Protein AF-A0A940Q0A2-F1 (afdb_monomer_lite)

Structure (mmCIF, N/CA/C/O backbone):
data_AF-A0A940Q0A2-F1
#
_entry.id   AF-A0A940Q0A2-F1
#
loop_
_atom_site.group_PDB
_atom_site.id
_atom_site.type_symbol
_atom_site.label_atom_id
_atom_site.label_alt_id
_atom_site.label_comp_id
_atom_site.label_asym_id
_atom_site.label_entity_id
_atom_site.label_seq_id
_atom_site.pdbx_PDB_ins_code
_atom_site.Cartn_x
_atom_site.Cartn_y
_atom_site.Cartn_z
_atom_site.occupancy
_atom_site.B_iso_or_equiv
_atom_site.auth_seq_id
_atom_site.auth_comp_id
_atom_site.auth_asym_id
_atom_site.auth_atom_id
_atom_site.pdbx_PDB_model_num
ATOM 1 N N . MET A 1 1 ? 26.499 -4.015 3.127 1.00 55.09 1 MET A N 1
ATOM 2 C CA . MET A 1 1 ? 26.437 -2.959 2.099 1.00 55.09 1 MET A CA 1
ATOM 3 C C . MET A 1 1 ? 27.693 -3.001 1.252 1.00 55.09 1 MET A C 1
ATOM 5 O O . MET A 1 1 ? 28.781 -2.801 1.783 1.00 55.09 1 MET A O 1
ATOM 9 N N . ARG A 1 2 ? 27.554 -3.305 -0.041 1.00 58.06 2 ARG A N 1
ATOM 10 C CA . ARG A 1 2 ? 28.599 -3.030 -1.033 1.00 58.06 2 ARG A CA 1
ATOM 11 C C . ARG A 1 2 ? 28.307 -1.624 -1.550 1.00 58.06 2 ARG A C 1
ATOM 13 O O . ARG A 1 2 ? 27.343 -1.470 -2.278 1.00 58.06 2 ARG A O 1
ATOM 20 N N . GLN A 1 3 ? 29.058 -0.622 -1.096 1.00 59.34 3 GLN A N 1
ATOM 21 C CA . GLN A 1 3 ? 28.877 0.754 -1.570 1.00 59.34 3 GLN A CA 1
ATOM 22 C C . GLN A 1 3 ? 29.116 0.811 -3.077 1.00 59.34 3 GLN A C 1
ATOM 24 O O . GLN A 1 3 ? 30.189 0.429 -3.551 1.00 59.34 3 GLN A O 1
ATOM 29 N N . THR A 1 4 ? 28.124 1.293 -3.808 1.00 64.25 4 THR A N 1
ATOM 30 C CA . THR A 1 4 ? 28.253 1.675 -5.208 1.00 64.25 4 THR A CA 1
ATOM 31 C C . THR A 1 4 ? 28.187 3.201 -5.315 1.00 64.25 4 THR A C 1
ATOM 33 O O . THR A 1 4 ? 27.895 3.900 -4.349 1.00 64.25 4 THR A O 1
ATOM 36 N N . ASN A 1 5 ? 28.462 3.764 -6.495 1.00 69.19 5 ASN A N 1
ATOM 37 C CA . ASN A 1 5 ? 28.213 5.194 -6.735 1.00 69.19 5 ASN A CA 1
ATOM 38 C C . ASN A 1 5 ? 26.717 5.492 -6.990 1.00 69.19 5 ASN A C 1
ATOM 40 O O . ASN A 1 5 ? 26.370 6.615 -7.343 1.00 69.19 5 ASN A O 1
ATOM 44 N N . TYR A 1 6 ? 25.834 4.504 -6.803 1.00 70.81 6 TYR A N 1
ATOM 45 C CA . TYR A 1 6 ? 24.408 4.574 -7.094 1.00 70.81 6 TYR A CA 1
ATOM 46 C C . TYR A 1 6 ? 23.601 4.601 -5.789 1.00 70.81 6 TYR A C 1
ATOM 48 O O . TYR A 1 6 ? 23.177 3.569 -5.273 1.00 70.81 6 TYR A O 1
ATOM 56 N N . HIS A 1 7 ? 23.342 5.800 -5.257 1.00 74.75 7 HIS A N 1
ATOM 57 C CA . HIS A 1 7 ? 22.692 5.988 -3.949 1.00 74.75 7 HIS A CA 1
ATOM 58 C C . HIS A 1 7 ? 21.360 5.244 -3.778 1.00 74.75 7 HIS A C 1
ATOM 60 O O . HIS A 1 7 ? 21.088 4.710 -2.705 1.00 74.75 7 HIS A O 1
ATOM 66 N N . LEU A 1 8 ? 20.524 5.206 -4.820 1.00 73.19 8 LEU A N 1
ATOM 67 C CA . LEU A 1 8 ? 19.234 4.517 -4.763 1.00 73.19 8 LEU A CA 1
ATOM 68 C C . LEU A 1 8 ? 19.403 2.996 -4.677 1.00 73.19 8 LEU A C 1
ATOM 70 O O . LEU A 1 8 ? 18.670 2.340 -3.944 1.00 73.19 8 LEU A O 1
ATOM 74 N N . PHE A 1 9 ? 20.373 2.448 -5.409 1.00 71.75 9 PHE A N 1
ATOM 75 C CA . PHE A 1 9 ? 20.662 1.016 -5.402 1.00 71.75 9 PHE A CA 1
ATOM 76 C C . PHE A 1 9 ? 21.238 0.592 -4.058 1.00 71.75 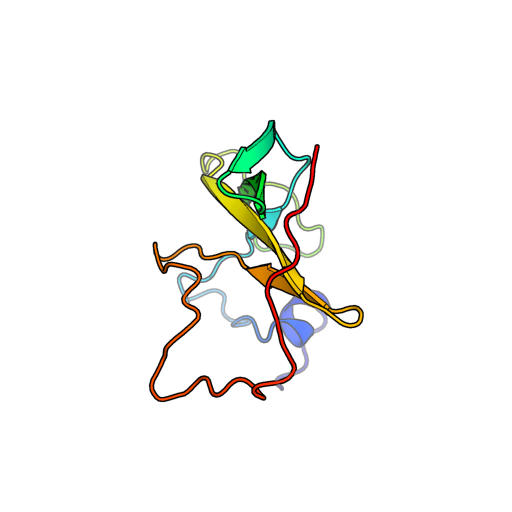9 PHE A C 1
ATOM 78 O O . PHE A 1 9 ? 20.803 -0.412 -3.505 1.00 71.75 9 PHE A O 1
ATOM 85 N N . ASP A 1 10 ? 22.121 1.412 -3.492 1.00 75.12 10 ASP A N 1
ATOM 86 C CA . ASP A 1 10 ? 22.669 1.191 -2.158 1.00 75.12 10 ASP A CA 1
ATOM 87 C C . ASP A 1 10 ? 21.591 1.267 -1.066 1.00 75.12 10 ASP A C 1
ATOM 89 O O . ASP A 1 10 ? 21.624 0.486 -0.117 1.00 75.12 10 ASP A O 1
ATOM 93 N N . PHE A 1 11 ? 20.626 2.189 -1.187 1.00 77.75 11 PHE A N 1
ATOM 94 C CA . PHE A 1 11 ? 19.543 2.337 -0.209 1.00 77.75 11 PHE A CA 1
ATOM 95 C C . PHE A 1 11 ? 18.532 1.187 -0.269 1.00 77.75 11 PHE A C 1
ATOM 97 O O . PHE A 1 11 ? 18.052 0.731 0.766 1.00 77.75 11 PHE A O 1
ATOM 104 N N . MET A 1 12 ? 18.213 0.725 -1.477 1.00 77.94 12 MET A N 1
ATOM 105 C CA . MET A 1 12 ? 17.253 -0.356 -1.715 1.00 77.94 12 MET A CA 1
ATOM 106 C C . MET A 1 12 ? 17.901 -1.753 -1.686 1.00 77.94 12 MET A C 1
ATOM 108 O O . MET A 1 12 ? 17.197 -2.736 -1.892 1.00 77.94 12 MET A O 1
ATOM 112 N N . ASP A 1 13 ? 19.216 -1.835 -1.441 1.00 76.62 13 ASP A N 1
ATOM 113 C CA . ASP A 1 13 ? 20.044 -3.055 -1.478 1.00 76.62 13 ASP A CA 1
ATOM 114 C C . ASP A 1 13 ? 19.876 -3.864 -2.781 1.00 76.62 13 ASP A C 1
ATOM 116 O O . ASP A 1 13 ? 19.846 -5.096 -2.777 1.00 76.62 13 ASP A O 1
ATOM 120 N N . PHE A 1 14 ? 19.744 -3.164 -3.915 1.00 75.69 14 PHE A N 1
ATOM 121 C CA . PHE A 1 14 ? 19.635 -3.809 -5.223 1.00 75.69 14 PHE A CA 1
ATOM 122 C C . PHE A 1 14 ? 20.934 -4.519 -5.599 1.00 75.69 14 PHE A C 1
ATOM 124 O O . PHE A 1 14 ? 22.030 -4.020 -5.333 1.00 75.69 14 PHE A O 1
ATOM 131 N N . ASP A 1 15 ? 20.815 -5.656 -6.290 1.00 72.62 15 ASP A N 1
ATOM 132 C CA . ASP A 1 15 ? 21.986 -6.376 -6.786 1.00 72.62 15 ASP A CA 1
ATOM 133 C C . ASP A 1 15 ? 22.757 -5.535 -7.823 1.00 72.62 15 ASP A C 1
ATOM 135 O O . ASP A 1 15 ? 22.237 -5.272 -8.917 1.00 72.62 15 ASP A O 1
ATOM 139 N N . PRO A 1 16 ? 24.009 -5.134 -7.532 1.00 65.88 16 PRO A N 1
ATOM 140 C CA . PRO A 1 16 ? 24.799 -4.327 -8.451 1.00 65.88 16 PRO A CA 1
ATOM 141 C C . PRO A 1 16 ? 25.203 -5.080 -9.722 1.00 65.88 16 PRO A C 1
ATOM 143 O O . PRO A 1 16 ? 25.591 -4.437 -10.694 1.00 65.88 16 PRO A O 1
ATOM 146 N N . THR A 1 17 ? 25.139 -6.419 -9.747 1.00 69.75 17 THR A N 1
ATOM 147 C CA . THR A 1 17 ? 25.442 -7.190 -10.964 1.00 69.75 17 THR A CA 1
ATOM 148 C C . THR A 1 17 ? 24.284 -7.192 -11.960 1.00 69.75 17 THR A C 1
ATOM 150 O O . THR A 1 17 ? 24.475 -7.610 -13.098 1.00 69.75 17 THR A O 1
ATOM 153 N N . LEU A 1 18 ? 23.099 -6.693 -11.567 1.00 62.19 18 LEU A N 1
ATOM 154 C CA . LEU A 1 18 ? 21.878 -6.646 -12.383 1.00 62.19 18 LEU A CA 1
ATOM 155 C C . LEU A 1 18 ? 21.385 -8.031 -12.863 1.00 62.19 18 LEU A C 1
ATOM 157 O O . LEU A 1 18 ? 20.505 -8.095 -13.723 1.00 62.19 18 LEU A O 1
ATOM 161 N N . GLU A 1 19 ? 21.906 -9.130 -12.305 1.00 63.88 19 GLU A N 1
ATOM 162 C CA . GLU A 1 19 ? 21.621 -10.506 -12.752 1.00 63.88 19 GLU A CA 1
ATOM 163 C C . GLU A 1 19 ? 20.307 -11.077 -12.197 1.00 63.88 19 GLU A C 1
ATOM 165 O O . GLU A 1 19 ? 19.762 -12.032 -12.751 1.00 63.88 19 GLU A O 1
ATOM 170 N N . LYS A 1 20 ? 19.763 -10.496 -11.124 1.00 65.94 20 LYS A N 1
ATOM 171 C CA . LYS A 1 20 ? 18.495 -10.938 -10.530 1.00 65.94 20 LYS A CA 1
ATOM 172 C C . LYS A 1 20 ? 17.287 -10.325 -11.230 1.00 65.94 20 LYS A C 1
ATOM 174 O O . LYS A 1 20 ? 17.340 -9.203 -11.739 1.00 65.94 20 LYS A O 1
ATOM 179 N N . ASP A 1 21 ? 16.161 -11.033 -11.208 1.00 71.81 21 ASP A N 1
ATOM 180 C CA . ASP A 1 21 ? 14.866 -10.537 -11.693 1.00 71.81 21 ASP A CA 1
ATOM 181 C C . ASP A 1 21 ? 14.179 -9.634 -10.649 1.00 71.81 21 ASP A C 1
ATOM 183 O O . ASP A 1 21 ? 13.113 -9.932 -10.122 1.00 71.81 21 ASP A O 1
ATOM 187 N N . GLU A 1 22 ? 14.839 -8.531 -10.289 1.00 78.88 22 GLU A N 1
ATOM 188 C CA . GLU A 1 22 ? 14.332 -7.528 -9.345 1.00 78.88 22 GLU A CA 1
ATOM 189 C C . GLU A 1 22 ? 14.047 -6.210 -10.078 1.00 78.88 22 GLU A C 1
ATOM 191 O O . GLU A 1 22 ? 14.806 -5.785 -10.952 1.00 78.88 22 GLU A O 1
ATOM 196 N N . ALA A 1 23 ? 12.944 -5.533 -9.771 1.00 85.38 23 ALA A N 1
ATOM 197 C CA . ALA A 1 23 ? 12.616 -4.267 -10.420 1.00 85.38 23 ALA A CA 1
ATOM 198 C C . ALA A 1 23 ? 11.948 -3.296 -9.456 1.00 85.38 23 ALA A C 1
ATOM 200 O O . ALA A 1 23 ? 11.128 -3.685 -8.626 1.00 85.38 23 ALA A O 1
ATOM 201 N N . LEU A 1 24 ? 12.260 -2.012 -9.621 1.00 88.44 24 LEU A N 1
ATOM 202 C CA . LEU A 1 24 ? 11.575 -0.946 -8.912 1.00 88.44 24 LEU A CA 1
ATOM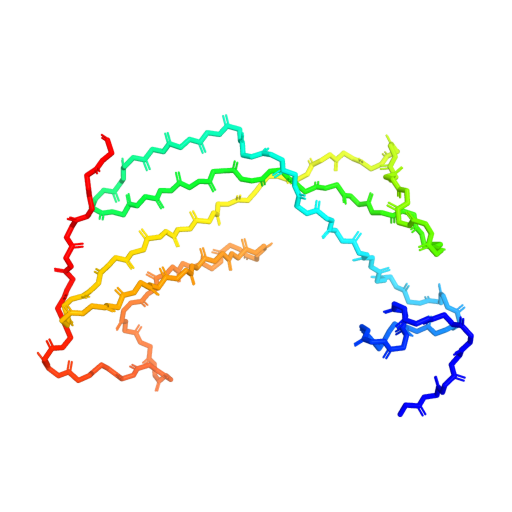 203 C C . LEU A 1 24 ? 10.243 -0.640 -9.601 1.00 88.44 24 LEU A C 1
ATOM 205 O O . LEU A 1 24 ? 10.201 -0.398 -10.807 1.00 88.44 24 LEU A O 1
ATOM 209 N N . TRP A 1 25 ? 9.168 -0.595 -8.821 1.00 92.38 25 TRP A N 1
ATOM 210 C CA . TRP A 1 25 ? 7.850 -0.157 -9.268 1.00 92.38 25 TRP A CA 1
ATOM 211 C C . TRP A 1 25 ? 7.473 1.117 -8.525 1.00 92.38 25 TRP A C 1
ATOM 213 O O . TRP A 1 25 ? 7.426 1.139 -7.297 1.00 92.38 25 TRP A O 1
ATOM 223 N N . LYS A 1 26 ? 7.226 2.197 -9.267 1.00 92.75 26 LYS A N 1
ATOM 224 C CA . LYS A 1 26 ? 6.897 3.501 -8.686 1.00 92.75 26 LYS A CA 1
ATOM 225 C C . LYS A 1 26 ? 5.392 3.722 -8.720 1.00 92.75 26 LYS A C 1
ATOM 227 O O . LYS A 1 26 ? 4.788 3.521 -9.770 1.00 92.75 26 LYS A O 1
ATOM 232 N N . ALA A 1 27 ? 4.820 4.163 -7.602 1.00 95.75 27 ALA A N 1
ATOM 233 C CA . ALA A 1 27 ? 3.426 4.589 -7.504 1.00 95.75 27 ALA A CA 1
ATOM 234 C C . ALA A 1 27 ? 3.188 5.913 -8.253 1.00 95.75 27 ALA A C 1
ATOM 236 O O . ALA A 1 27 ? 4.030 6.813 -8.224 1.00 95.75 27 ALA A O 1
ATOM 237 N N . TYR A 1 28 ? 2.031 6.038 -8.898 1.00 95.44 28 TYR A N 1
ATOM 238 C CA . TYR A 1 28 ? 1.580 7.234 -9.617 1.00 95.44 28 TYR A CA 1
ATOM 239 C C . TYR A 1 28 ? 0.273 7.770 -9.016 1.00 95.44 28 TYR A C 1
ATOM 241 O O . TYR A 1 28 ? -0.222 7.269 -8.007 1.00 95.44 28 TYR A O 1
ATOM 249 N N . THR A 1 29 ? -0.271 8.834 -9.613 1.00 96.81 29 THR A N 1
ATOM 250 C CA . THR A 1 29 ? -1.527 9.451 -9.177 1.00 96.81 29 THR A CA 1
ATOM 251 C C . THR A 1 29 ? -2.650 8.410 -9.087 1.00 96.81 29 THR A C 1
ATOM 253 O O . THR A 1 29 ? -2.841 7.659 -10.047 1.00 96.81 29 THR A O 1
ATOM 256 N N . PRO A 1 30 ? -3.409 8.373 -7.976 1.00 97.50 30 PRO A N 1
ATOM 257 C CA . PRO A 1 30 ? -4.556 7.487 -7.841 1.00 97.50 30 PRO A CA 1
ATOM 258 C C . PRO A 1 30 ? -5.558 7.634 -8.983 1.00 97.50 30 PRO A C 1
ATOM 260 O O . PRO A 1 30 ? -5.808 8.735 -9.470 1.00 97.50 30 PRO A O 1
ATOM 263 N N . THR A 1 31 ? -6.163 6.518 -9.376 1.00 97.81 31 THR A N 1
ATOM 264 C CA . THR A 1 31 ? -7.152 6.472 -10.469 1.00 97.81 31 THR A CA 1
ATOM 265 C C . THR A 1 31 ? -8.587 6.398 -9.967 1.00 97.81 31 THR A C 1
ATOM 267 O O . THR A 1 31 ? -9.511 6.772 -10.688 1.00 97.81 31 THR A O 1
ATOM 270 N N . ARG A 1 32 ? -8.783 5.941 -8.727 1.00 97.50 32 ARG A N 1
ATOM 271 C CA . ARG A 1 32 ? -10.089 5.802 -8.084 1.00 97.50 32 ARG A CA 1
ATOM 272 C C . ARG A 1 32 ? -9.950 5.951 -6.574 1.00 97.50 32 ARG A C 1
ATOM 274 O O . ARG A 1 32 ? -8.947 5.526 -6.005 1.00 97.50 32 ARG A O 1
ATOM 281 N N . ILE A 1 33 ? -10.967 6.542 -5.955 1.00 97.38 33 ILE A N 1
ATOM 282 C CA . ILE A 1 33 ? -11.143 6.620 -4.504 1.00 97.38 33 ILE A CA 1
ATOM 283 C C . ILE A 1 33 ? -12.592 6.241 -4.216 1.00 97.38 33 ILE A C 1
ATOM 285 O O . ILE A 1 33 ? -13.498 6.756 -4.873 1.00 97.38 33 ILE A O 1
ATOM 289 N N . GLU A 1 34 ? -12.809 5.339 -3.269 1.00 96.81 34 GLU A N 1
ATOM 290 C CA . GLU A 1 34 ? -14.144 4.948 -2.826 1.00 96.81 34 GLU A CA 1
ATOM 291 C C . GLU A 1 34 ? -14.177 4.595 -1.341 1.00 96.81 34 GLU A C 1
ATOM 293 O O . GLU A 1 34 ? -13.158 4.244 -0.748 1.00 96.81 34 GLU A O 1
ATOM 298 N N . GLU A 1 35 ? -15.363 4.679 -0.748 1.00 96.75 35 GLU A N 1
ATOM 299 C CA . GLU A 1 35 ? -15.630 4.152 0.586 1.00 96.75 35 GLU A CA 1
ATOM 300 C C . GLU A 1 35 ? -16.146 2.712 0.468 1.00 96.75 35 GLU A C 1
ATOM 302 O O . GLU A 1 35 ? -17.012 2.421 -0.362 1.00 96.75 35 GLU A O 1
ATOM 307 N N . ARG A 1 36 ? -15.588 1.804 1.274 1.00 94.62 36 ARG A N 1
ATOM 308 C CA . ARG A 1 36 ? -16.013 0.405 1.365 1.00 94.62 36 ARG A CA 1
ATOM 309 C C . ARG A 1 36 ? -16.035 -0.027 2.827 1.00 94.62 36 ARG A C 1
ATOM 311 O O . ARG A 1 36 ? -14.990 -0.139 3.466 1.00 94.62 36 ARG A O 1
ATOM 318 N N . ASP A 1 37 ? -17.231 -0.280 3.347 1.00 92.50 37 ASP A N 1
ATOM 319 C CA . ASP A 1 37 ? -17.476 -0.762 4.710 1.00 92.50 37 ASP A CA 1
ATOM 320 C C . ASP A 1 37 ? -16.851 0.113 5.813 1.00 92.50 37 ASP A C 1
ATOM 322 O O . ASP A 1 37 ? -16.478 -0.398 6.868 1.00 92.50 37 ASP A O 1
ATOM 326 N N . GLY A 1 38 ? -16.714 1.422 5.594 1.00 93.81 38 GLY A N 1
ATOM 327 C CA . GLY A 1 38 ? -16.066 2.372 6.503 1.00 93.81 38 GLY A CA 1
ATOM 328 C C . GLY A 1 38 ? -14.551 2.525 6.325 1.00 93.81 38 GLY A C 1
ATOM 329 O O . GLY A 1 38 ? -13.935 3.247 7.111 1.00 93.81 38 GLY A O 1
ATOM 330 N N . ASP A 1 39 ? -13.944 1.874 5.329 1.00 96.19 39 ASP A N 1
ATOM 331 C CA . ASP A 1 39 ? -12.573 2.150 4.883 1.00 96.19 39 ASP A CA 1
ATOM 332 C C . ASP A 1 39 ? -12.573 3.025 3.633 1.00 96.19 39 ASP A C 1
ATOM 334 O O . ASP A 1 39 ? -13.506 2.979 2.834 1.00 96.19 39 ASP A O 1
ATOM 338 N N . ILE A 1 40 ? -11.489 3.771 3.423 1.00 97.50 40 ILE A N 1
ATOM 339 C CA . ILE A 1 40 ? -11.236 4.431 2.141 1.00 97.50 40 ILE A CA 1
ATOM 340 C C . ILE A 1 40 ? -10.290 3.559 1.326 1.00 97.50 40 ILE A C 1
ATOM 342 O O . ILE A 1 40 ? -9.168 3.288 1.751 1.00 97.50 40 ILE A O 1
ATOM 346 N N . VAL A 1 41 ? -10.740 3.132 0.152 1.00 96.94 41 VAL A N 1
ATOM 347 C CA . VAL A 1 41 ? -9.966 2.331 -0.795 1.00 96.94 41 VAL A CA 1
ATOM 348 C C . VAL A 1 41 ? -9.519 3.231 -1.940 1.00 96.94 41 VAL A C 1
ATOM 350 O O . VAL A 1 41 ? -10.332 3.880 -2.601 1.00 96.94 41 VAL A O 1
ATOM 353 N N . ILE A 1 42 ? -8.210 3.289 -2.162 1.00 97.56 42 ILE A N 1
ATOM 354 C CA . ILE A 1 42 ? -7.575 4.110 -3.190 1.00 97.56 42 ILE A CA 1
ATOM 355 C C . ILE A 1 42 ? -6.868 3.187 -4.178 1.00 97.56 42 ILE A C 1
ATOM 357 O O . ILE A 1 42 ? -5.906 2.521 -3.811 1.00 97.56 42 ILE A O 1
ATOM 361 N N . THR A 1 43 ? -7.287 3.184 -5.441 1.00 97.69 43 THR A N 1
ATOM 362 C CA . THR A 1 43 ? -6.616 2.394 -6.482 1.00 97.69 43 THR A CA 1
ATOM 363 C C . THR A 1 43 ? -5.435 3.177 -7.053 1.00 97.69 43 THR A C 1
ATOM 365 O O . THR A 1 43 ? -5.607 4.226 -7.689 1.00 97.69 43 THR A O 1
ATOM 368 N N . ILE A 1 44 ? -4.227 2.655 -6.846 1.00 98.06 44 ILE A N 1
ATOM 369 C CA . ILE A 1 44 ? -2.957 3.285 -7.209 1.00 98.06 44 ILE A CA 1
ATOM 370 C C . ILE A 1 44 ? -2.312 2.518 -8.370 1.00 98.06 44 ILE A C 1
ATOM 372 O O . ILE A 1 44 ? -2.051 1.321 -8.237 1.00 98.06 44 ILE A O 1
ATOM 376 N N . PRO A 1 45 ? -2.020 3.181 -9.503 1.00 97.50 45 PRO A N 1
ATOM 377 C CA . PRO A 1 45 ? -1.234 2.589 -10.573 1.00 97.50 45 PRO A CA 1
ATOM 378 C C . PRO A 1 45 ? 0.263 2.636 -10.249 1.00 97.50 45 PRO A C 1
ATOM 380 O O . PRO A 1 45 ? 0.788 3.633 -9.745 1.00 97.50 45 PRO A O 1
ATOM 383 N N . TYR A 1 46 ? 0.963 1.571 -10.614 1.00 96.56 46 TYR A N 1
ATOM 384 C CA . TYR A 1 46 ? 2.401 1.408 -10.488 1.00 96.56 46 TYR A CA 1
ATOM 385 C C . TYR A 1 46 ? 3.013 1.160 -11.863 1.00 96.56 46 TYR A C 1
ATOM 387 O O . TYR A 1 46 ? 2.514 0.349 -12.645 1.00 96.56 46 TYR A O 1
ATOM 395 N N . GLN A 1 47 ? 4.121 1.841 -12.149 1.00 96.44 47 GLN A N 1
ATOM 396 C CA . GLN A 1 47 ? 4.896 1.652 -13.374 1.00 96.44 47 GLN A CA 1
ATOM 397 C C . GLN A 1 47 ? 6.256 1.060 -13.024 1.00 96.44 47 GLN A C 1
ATOM 399 O O . GLN A 1 47 ? 6.949 1.569 -12.135 1.00 96.44 47 GLN A O 1
ATOM 404 N N . LYS A 1 48 ? 6.672 0.028 -13.755 1.00 94.12 48 LYS A N 1
ATOM 405 C CA . LYS A 1 48 ? 8.038 -0.493 -13.675 1.00 94.12 48 LYS A CA 1
ATOM 406 C C . LYS A 1 48 ? 9.013 0.605 -14.085 1.00 94.12 48 LYS A C 1
ATOM 408 O O . LYS A 1 48 ? 8.737 1.347 -15.022 1.00 94.12 48 LYS A O 1
ATOM 413 N N . GLN A 1 49 ? 10.115 0.753 -13.370 1.00 91.56 49 GLN A N 1
ATOM 414 C CA . GLN A 1 49 ? 11.161 1.713 -13.712 1.00 91.56 49 GLN A CA 1
ATOM 415 C C . GLN A 1 49 ? 12.305 0.992 -14.432 1.00 91.56 49 GLN A C 1
ATOM 417 O O . GLN A 1 49 ? 12.601 -0.173 -14.146 1.00 91.56 49 GLN A O 1
ATOM 422 N N . LEU A 1 50 ? 12.955 1.692 -15.359 1.00 87.19 50 LEU A N 1
ATOM 423 C CA . LEU A 1 50 ? 14.217 1.253 -15.940 1.00 87.19 50 LEU A CA 1
ATOM 424 C C . LEU A 1 50 ? 15.280 1.193 -14.835 1.00 87.19 50 LEU A C 1
ATOM 426 O O . LEU A 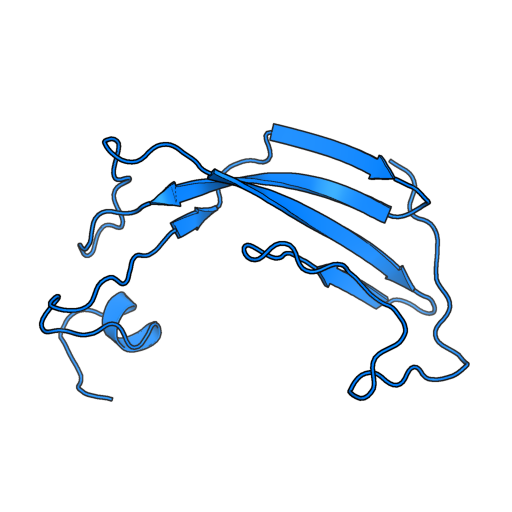1 50 ? 15.294 2.012 -13.915 1.00 87.19 50 LEU A O 1
ATOM 430 N N . ARG A 1 51 ? 16.180 0.210 -14.920 1.00 77.12 51 ARG A N 1
ATOM 431 C CA . ARG A 1 51 ? 17.268 0.017 -13.950 1.00 77.12 51 ARG A CA 1
ATOM 432 C C . ARG A 1 51 ? 18.397 1.023 -14.206 1.00 77.12 51 ARG A C 1
ATOM 434 O O . ARG A 1 51 ? 19.439 0.666 -14.744 1.00 77.12 51 ARG A O 1
ATOM 441 N N . GLN A 1 52 ? 18.158 2.284 -13.862 1.00 74.50 52 GLN A N 1
ATOM 442 C CA . GLN A 1 52 ? 19.084 3.404 -14.044 1.00 74.50 52 GLN A CA 1
ATOM 443 C C . GLN A 1 52 ? 18.856 4.487 -12.976 1.00 74.50 52 GLN A C 1
ATOM 445 O O . GLN A 1 52 ? 17.838 4.480 -12.284 1.00 74.50 52 GLN A O 1
ATOM 450 N N . GLU A 1 53 ? 19.809 5.410 -12.830 1.00 67.75 53 GLU A N 1
ATOM 451 C CA . GLU A 1 53 ? 19.802 6.449 -11.783 1.00 67.75 53 GLU A CA 1
ATOM 452 C C . GLU A 1 53 ? 18.575 7.359 -11.805 1.00 67.75 53 GLU A C 1
ATOM 454 O O . GLU A 1 53 ? 18.074 7.748 -10.752 1.00 67.75 53 GLU A O 1
ATOM 459 N N . ASP A 1 54 ? 18.096 7.708 -12.996 1.00 76.50 54 ASP A N 1
ATOM 460 C CA . ASP A 1 54 ? 17.045 8.711 -13.181 1.00 76.50 54 ASP A CA 1
ATOM 461 C C . ASP A 1 54 ? 15.625 8.181 -12.911 1.00 76.50 54 ASP A C 1
ATOM 463 O O . ASP A 1 54 ? 14.662 8.948 -12.981 1.00 76.50 54 ASP A O 1
ATOM 467 N N . MET A 1 55 ? 15.484 6.883 -12.598 1.00 80.50 55 MET A N 1
ATOM 468 C CA . MET A 1 55 ? 14.200 6.210 -12.390 1.00 80.50 55 MET A CA 1
ATOM 469 C C . MET A 1 55 ? 13.198 6.494 -13.522 1.00 80.50 55 MET A C 1
ATOM 471 O O . MET A 1 55 ? 12.022 6.767 -13.269 1.00 80.50 55 MET A O 1
ATOM 475 N N . ALA A 1 56 ? 13.643 6.486 -14.779 1.00 90.25 56 ALA A N 1
ATOM 476 C CA . ALA A 1 56 ? 12.723 6.647 -15.897 1.00 90.25 56 ALA A CA 1
ATOM 477 C C . ALA A 1 56 ? 11.702 5.488 -15.950 1.00 90.25 56 ALA A C 1
ATOM 479 O O . ALA A 1 56 ? 12.034 4.345 -15.619 1.00 90.25 56 ALA A O 1
ATOM 480 N N . PRO A 1 57 ? 10.456 5.744 -16.383 1.00 93.19 57 PRO A N 1
ATOM 481 C CA . PRO A 1 57 ? 9.458 4.693 -16.535 1.00 93.19 57 PRO A CA 1
ATOM 482 C C . PRO A 1 57 ? 9.833 3.734 -17.672 1.00 93.19 57 PRO A C 1
ATOM 484 O O . PRO A 1 57 ? 10.139 4.158 -18.785 1.00 93.19 57 PRO A O 1
ATOM 487 N N . ASP A 1 58 ? 9.736 2.434 -17.411 1.00 94.38 58 ASP A N 1
ATOM 488 C CA . ASP A 1 58 ? 9.793 1.395 -18.436 1.00 94.38 58 ASP A CA 1
ATOM 489 C C . ASP A 1 58 ? 8.433 1.312 -19.136 1.00 94.38 58 ASP A C 1
ATOM 491 O O . ASP A 1 58 ? 7.508 0.683 -18.630 1.00 94.38 58 ASP A O 1
ATOM 495 N N . THR A 1 59 ? 8.297 1.955 -20.295 1.00 93.94 59 THR A N 1
ATOM 496 C CA . THR A 1 59 ? 7.039 1.992 -21.060 1.00 93.94 59 THR A CA 1
ATOM 497 C C . THR A 1 59 ? 6.729 0.696 -21.811 1.00 93.94 59 THR A C 1
ATOM 499 O O . THR A 1 59 ? 5.662 0.586 -22.414 1.00 93.94 59 THR A O 1
ATOM 502 N N . THR A 1 60 ? 7.633 -0.289 -21.784 1.00 95.62 60 THR A N 1
ATOM 503 C CA . THR A 1 60 ? 7.392 -1.609 -22.384 1.00 95.62 60 THR A CA 1
ATOM 504 C C . THR A 1 60 ? 6.609 -2.527 -21.448 1.00 95.62 60 THR A C 1
ATOM 506 O O . THR A 1 60 ? 5.873 -3.400 -21.910 1.00 95.62 60 THR A O 1
ATOM 509 N N . ALA A 1 61 ? 6.721 -2.306 -20.136 1.00 94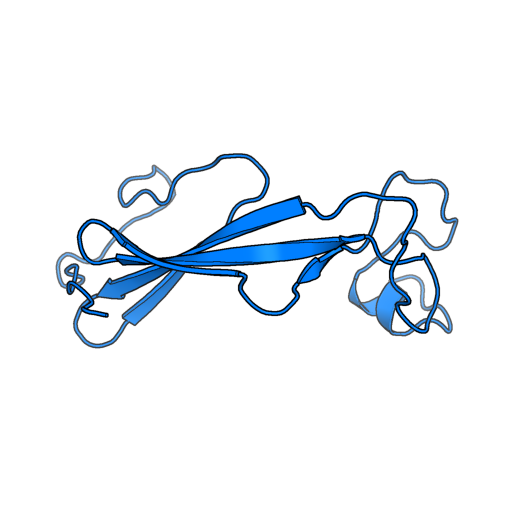.31 61 ALA A N 1
ATOM 510 C CA . ALA A 1 61 ? 5.946 -3.012 -19.130 1.00 94.31 61 ALA A CA 1
ATOM 511 C C . ALA A 1 61 ? 4.602 -2.299 -18.885 1.00 94.31 61 ALA A C 1
ATOM 513 O O . ALA A 1 61 ? 4.589 -1.087 -18.646 1.00 94.31 61 ALA A O 1
ATOM 514 N N . PRO A 1 62 ? 3.463 -3.019 -18.900 1.00 96.25 62 PRO A N 1
ATOM 515 C CA . PRO A 1 62 ? 2.175 -2.417 -18.584 1.00 96.25 62 PRO A CA 1
ATOM 516 C C . PRO A 1 62 ? 2.128 -1.961 -17.121 1.00 96.25 62 PRO A C 1
ATOM 518 O O . PRO A 1 62 ? 2.750 -2.569 -16.244 1.00 96.25 62 PRO A O 1
ATOM 521 N N . GLN A 1 63 ? 1.349 -0.911 -16.856 1.00 96.12 63 GLN A N 1
ATOM 522 C CA . GLN A 1 63 ? 1.046 -0.509 -15.486 1.00 96.12 63 GLN A CA 1
ATOM 523 C C . GLN A 1 63 ? 0.276 -1.605 -14.753 1.00 96.12 63 GLN A C 1
ATOM 525 O O . GLN A 1 63 ? -0.547 -2.312 -15.336 1.00 96.12 63 GLN A O 1
ATOM 530 N N . GLN A 1 64 ? 0.525 -1.698 -13.453 1.00 96.12 64 GLN A N 1
ATOM 531 C CA . GLN A 1 64 ? -0.191 -2.583 -12.545 1.00 96.12 64 GLN A CA 1
ATOM 532 C C . GLN A 1 64 ? -0.895 -1.737 -11.492 1.00 96.12 64 GLN A C 1
ATOM 534 O O . GLN A 1 64 ? -0.285 -0.829 -10.936 1.00 96.12 64 GLN A O 1
ATOM 539 N N . SER A 1 65 ? -2.167 -2.012 -11.227 1.00 96.88 65 SER A N 1
ATOM 540 C CA . SER A 1 65 ? -2.950 -1.258 -10.248 1.00 96.88 65 SER A CA 1
ATOM 541 C C . SER A 1 65 ? -3.199 -2.096 -9.008 1.00 96.88 65 SER A C 1
ATOM 543 O O . SER A 1 65 ? -3.606 -3.250 -9.122 1.00 96.88 65 SER A O 1
ATOM 545 N N . TYR A 1 66 ? -2.999 -1.484 -7.846 1.00 96.94 66 TYR A N 1
ATOM 546 C CA . TYR A 1 66 ? -3.216 -2.109 -6.548 1.00 96.94 66 TYR A CA 1
ATOM 547 C C . TYR A 1 66 ? -3.956 -1.155 -5.620 1.00 96.94 66 TYR A C 1
ATOM 549 O O . TYR A 1 66 ? -3.866 0.068 -5.761 1.00 96.94 66 TYR A O 1
ATOM 557 N N . ASP A 1 67 ? -4.683 -1.720 -4.665 1.00 96.69 67 ASP A N 1
ATOM 558 C CA . ASP A 1 67 ? -5.454 -0.939 -3.711 1.00 96.69 67 ASP A CA 1
ATOM 559 C C . ASP A 1 67 ? -4.603 -0.572 -2.486 1.00 96.69 67 ASP A C 1
ATOM 561 O O . ASP A 1 67 ? -3.858 -1.382 -1.924 1.00 96.69 67 ASP A O 1
ATOM 565 N N . LEU A 1 68 ? -4.735 0.682 -2.065 1.00 97.12 68 LEU A N 1
ATOM 566 C CA . LEU A 1 68 ? -4.330 1.191 -0.765 1.00 97.12 68 LEU A CA 1
ATOM 567 C C . LEU A 1 68 ? -5.591 1.378 0.078 1.00 97.12 68 LEU A C 1
ATOM 569 O O . LEU A 1 68 ? -6.429 2.228 -0.217 1.00 97.12 68 LEU A O 1
ATOM 573 N N . ILE A 1 69 ? -5.703 0.592 1.138 1.00 97.00 69 ILE A N 1
ATOM 574 C CA . ILE A 1 69 ? -6.790 0.645 2.107 1.00 97.00 69 ILE A CA 1
ATOM 575 C C . ILE A 1 69 ? -6.364 1.542 3.267 1.00 97.00 69 ILE A C 1
ATOM 577 O O . ILE A 1 69 ? -5.306 1.351 3.872 1.00 97.00 69 ILE A O 1
ATOM 581 N N . ILE A 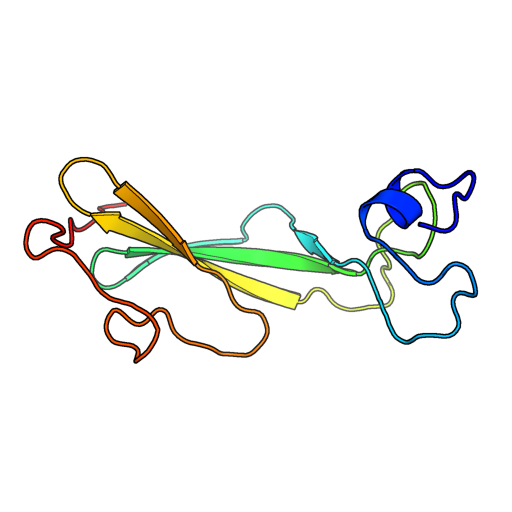1 70 ? -7.208 2.516 3.586 1.00 97.06 70 ILE A N 1
ATOM 582 C CA . ILE A 1 70 ? -7.067 3.413 4.727 1.00 97.06 70 ILE A CA 1
ATOM 583 C C . ILE A 1 70 ? -8.188 3.093 5.711 1.00 97.06 70 ILE A C 1
ATOM 585 O O . ILE A 1 70 ? -9.365 3.283 5.404 1.00 97.06 70 ILE A O 1
ATOM 589 N N . ARG A 1 71 ? -7.814 2.649 6.913 1.00 96.06 71 ARG A N 1
ATOM 590 C CA . ARG A 1 71 ? -8.744 2.384 8.018 1.00 96.06 71 ARG A CA 1
ATOM 591 C C . ARG A 1 71 ? -8.393 3.242 9.219 1.00 96.06 71 ARG A C 1
ATOM 593 O O . ARG A 1 71 ? -7.220 3.338 9.585 1.00 96.06 71 ARG A O 1
ATOM 600 N N . ALA A 1 72 ? -9.403 3.818 9.860 1.00 96.12 72 ALA A N 1
ATOM 601 C CA . ALA A 1 72 ? -9.228 4.542 11.109 1.00 96.12 72 ALA A CA 1
ATOM 602 C C . ALA A 1 72 ? -9.638 3.699 12.321 1.00 96.12 72 ALA A C 1
ATOM 604 O O . ALA A 1 72 ? -10.547 2.868 12.257 1.00 96.12 72 ALA A O 1
ATOM 605 N N . TYR A 1 73 ? -8.964 3.947 13.438 1.00 95.00 73 TYR A N 1
ATOM 606 C CA . TYR A 1 73 ? -9.304 3.427 14.752 1.00 95.00 73 TYR A CA 1
ATOM 607 C C . TYR A 1 73 ? -9.224 4.544 15.800 1.00 95.00 73 TYR A C 1
ATOM 609 O O . TYR A 1 73 ? -8.406 5.462 15.696 1.00 95.00 73 TYR A O 1
ATOM 617 N N . GLU A 1 74 ? -10.041 4.444 16.842 1.00 93.25 74 GLU A N 1
ATOM 618 C CA . GLU A 1 74 ? -9.910 5.261 18.046 1.00 93.25 74 GLU A CA 1
ATOM 619 C C . GLU A 1 74 ? -8.689 4.818 18.889 1.00 93.25 74 GLU A C 1
ATOM 621 O O . GLU A 1 74 ? -8.323 3.639 18.869 1.00 93.25 74 GLU A O 1
ATOM 626 N N . PRO A 1 75 ? -8.040 5.737 19.636 1.00 88.25 75 PRO A N 1
ATOM 627 C CA . PRO A 1 75 ? -8.417 7.141 19.765 1.00 88.25 75 PRO A CA 1
ATOM 628 C C . PRO A 1 75 ? -7.956 8.044 18.616 1.00 88.25 75 PRO A C 1
ATOM 630 O O . PRO A 1 75 ? -8.571 9.085 18.480 1.00 88.25 75 PRO A O 1
ATOM 633 N N . ASN A 1 76 ? -6.935 7.702 17.815 1.00 93.25 76 ASN A N 1
ATOM 634 C CA . ASN A 1 76 ? -6.441 8.517 16.681 1.00 93.25 76 ASN A CA 1
ATOM 635 C C . ASN A 1 76 ? -5.420 7.734 15.821 1.00 93.25 76 ASN A C 1
ATOM 637 O O . ASN A 1 76 ? -4.281 8.164 15.636 1.00 93.25 76 ASN A O 1
ATOM 641 N N . ILE A 1 77 ? -5.775 6.541 15.347 1.00 95.25 77 ILE A N 1
ATOM 642 C CA . ILE A 1 77 ? -4.863 5.673 14.586 1.00 95.25 77 ILE A CA 1
ATOM 643 C C . ILE A 1 77 ? -5.367 5.558 13.150 1.00 95.25 77 ILE A C 1
ATOM 645 O O . ILE A 1 77 ? -6.512 5.180 12.928 1.00 95.25 77 ILE A O 1
ATOM 649 N N . ILE A 1 78 ? -4.499 5.821 12.172 1.00 95.94 78 ILE A N 1
ATOM 650 C CA . ILE A 1 78 ? -4.747 5.500 10.762 1.00 95.94 78 ILE A CA 1
ATOM 651 C C . ILE A 1 78 ? -3.835 4.340 10.377 1.00 95.94 78 ILE A C 1
ATOM 653 O O . ILE A 1 78 ? -2.613 4.445 10.471 1.00 95.94 78 ILE A O 1
ATOM 657 N N . ARG A 1 79 ? -4.427 3.231 9.936 1.00 94.69 79 ARG A N 1
ATOM 658 C CA . ARG A 1 79 ? -3.708 2.089 9.374 1.00 94.69 79 ARG A CA 1
ATOM 659 C C . ARG A 1 79 ? -3.808 2.157 7.857 1.00 94.69 79 ARG A C 1
ATOM 661 O O . ARG A 1 79 ? -4.905 2.162 7.305 1.00 94.69 79 ARG A O 1
ATOM 668 N N . LEU A 1 80 ? -2.647 2.199 7.216 1.00 96.50 80 LEU A N 1
ATOM 669 C CA . LEU A 1 80 ? -2.499 2.072 5.773 1.00 96.50 80 LEU A CA 1
ATOM 670 C C . LEU A 1 80 ? -2.141 0.623 5.454 1.00 96.50 80 LEU A C 1
ATOM 672 O O . LEU A 1 80 ? -1.255 0.053 6.092 1.00 96.50 80 LEU A O 1
ATOM 676 N N . PHE A 1 81 ? -2.826 0.031 4.487 1.00 95.69 81 PHE A N 1
ATOM 677 C CA . PHE A 1 81 ? -2.565 -1.328 4.040 1.00 95.69 81 PHE A CA 1
ATOM 678 C C . PHE A 1 81 ? -2.581 -1.392 2.519 1.00 95.69 81 PHE A C 1
ATOM 680 O O . PHE A 1 81 ? -3.499 -0.896 1.879 1.00 95.69 81 PHE A O 1
ATOM 687 N N . THR A 1 82 ? -1.571 -2.022 1.940 1.00 95.06 82 THR A N 1
ATOM 688 C CA . THR A 1 82 ? -1.528 -2.343 0.517 1.00 95.06 82 THR A CA 1
ATOM 689 C C . THR A 1 82 ? -0.784 -3.658 0.352 1.00 95.06 82 THR A C 1
ATOM 691 O O . THR A 1 82 ? 0.100 -3.979 1.149 1.00 95.06 82 THR A O 1
ATOM 694 N N . THR A 1 83 ? -1.151 -4.429 -0.660 1.00 93.25 83 THR A N 1
ATOM 695 C CA . THR A 1 83 ? -0.511 -5.701 -0.989 1.00 93.25 83 THR A CA 1
ATOM 696 C C . THR A 1 83 ? -0.477 -5.861 -2.497 1.00 93.25 83 THR A C 1
ATOM 698 O O . THR A 1 83 ? -1.415 -5.485 -3.202 1.00 93.25 83 THR A O 1
ATOM 701 N N . MET A 1 84 ? 0.615 -6.445 -2.977 1.00 90.44 84 MET A N 1
ATOM 702 C CA . MET A 1 84 ? 0.784 -6.793 -4.388 1.00 90.44 84 MET A CA 1
ATOM 703 C C . MET A 1 84 ? 0.684 -8.312 -4.595 1.00 90.44 84 MET A C 1
ATOM 705 O O . MET A 1 84 ? 0.902 -8.808 -5.696 1.00 90.44 84 MET A O 1
ATOM 709 N N . SER A 1 85 ? 0.345 -9.041 -3.525 1.00 89.25 85 SER A N 1
ATOM 710 C CA . SER A 1 85 ? 0.314 -10.506 -3.451 1.00 89.25 85 SER A CA 1
ATOM 711 C C . SER A 1 85 ? -1.099 -11.062 -3.236 1.00 89.25 85 SER A C 1
ATOM 713 O O . SER A 1 85 ? -1.272 -12.275 -3.172 1.00 89.25 85 SER A O 1
ATOM 715 N N . GLY A 1 86 ? -2.109 -10.188 -3.140 1.00 84.75 86 GLY A N 1
ATOM 716 C CA . GLY A 1 86 ? -3.509 -10.574 -2.929 1.00 84.75 86 GLY A CA 1
ATOM 717 C C . GLY A 1 86 ? -3.891 -10.840 -1.471 1.00 84.75 86 GLY A C 1
ATOM 718 O O . GLY A 1 86 ? -4.956 -11.396 -1.225 1.00 84.75 86 GLY A O 1
ATOM 719 N N . ASP A 1 87 ? -3.045 -10.454 -0.513 1.00 89.00 87 ASP A N 1
ATOM 720 C CA . ASP A 1 87 ? -3.378 -10.526 0.910 1.00 89.00 87 ASP A CA 1
ATOM 721 C C . ASP A 1 87 ? -4.538 -9.591 1.275 1.00 89.00 87 ASP A C 1
ATOM 723 O O . ASP A 1 87 ? -4.775 -8.561 0.644 1.00 89.00 87 ASP A O 1
ATOM 727 N N . GLU A 1 88 ? -5.229 -9.903 2.364 1.00 88.50 88 GLU A N 1
ATOM 728 C CA . GLU A 1 88 ? -6.314 -9.069 2.866 1.00 88.50 88 GLU A CA 1
ATOM 729 C C . GLU A 1 88 ? -5.938 -8.382 4.176 1.00 88.50 88 GLU A C 1
ATOM 731 O O . GLU A 1 88 ? -5.164 -8.883 4.998 1.00 88.50 88 GLU A O 1
ATOM 736 N N . MET A 1 89 ? -6.523 -7.206 4.394 1.00 89.69 89 MET A N 1
ATOM 737 C CA . MET A 1 89 ? -6.357 -6.467 5.636 1.00 89.69 89 MET A CA 1
ATOM 738 C C . MET A 1 89 ? -7.166 -7.128 6.757 1.00 89.69 89 MET A C 1
ATOM 740 O O . MET A 1 89 ? -8.325 -6.786 6.994 1.00 89.69 89 MET A O 1
ATOM 744 N N . VAL A 1 90 ? -6.535 -8.048 7.481 1.00 88.38 90 VAL A N 1
ATOM 745 C CA . VAL A 1 90 ? -7.163 -8.743 8.611 1.00 88.38 90 VAL A CA 1
ATOM 746 C C . VAL A 1 90 ? -6.966 -8.009 9.943 1.00 88.38 90 VAL A C 1
ATOM 748 O O . VAL A 1 90 ? -5.991 -7.273 10.160 1.00 88.38 90 VAL A O 1
ATOM 751 N N . GLU A 1 91 ? -7.928 -8.212 10.846 1.00 84.75 91 GLU A N 1
ATOM 752 C CA . GLU A 1 91 ? -7.886 -7.754 12.245 1.00 84.75 91 GLU A CA 1
ATOM 753 C C . GLU A 1 91 ? -7.537 -8.885 13.227 1.00 84.75 91 GLU A C 1
ATOM 755 O O . GLU A 1 91 ? -7.292 -8.630 14.402 1.00 84.75 91 GLU A O 1
ATOM 760 N N . VAL A 1 92 ? -7.480 -10.130 12.749 1.00 83.81 92 VAL A N 1
ATOM 761 C CA . VAL A 1 92 ? -7.135 -11.303 13.555 1.00 83.81 92 VAL A CA 1
ATOM 762 C C . VAL A 1 92 ? -6.078 -12.105 12.810 1.00 83.81 92 VAL A C 1
ATOM 764 O O . VAL A 1 92 ? -6.339 -12.627 11.731 1.00 83.81 92 VAL A O 1
ATOM 767 N N . ASP A 1 93 ? -4.889 -12.192 13.396 1.00 85.88 93 ASP A N 1
ATOM 768 C CA . ASP A 1 93 ? -3.772 -13.017 12.936 1.00 85.88 93 ASP A CA 1
ATOM 769 C C . ASP A 1 93 ? -3.022 -13.520 14.181 1.00 85.88 93 ASP A C 1
ATOM 771 O O . ASP A 1 93 ? -3.007 -12.850 15.214 1.00 85.88 93 ASP A O 1
ATOM 775 N N . ASN A 1 94 ? -2.366 -14.675 14.096 1.00 85.81 94 ASN A N 1
ATOM 776 C CA . ASN A 1 94 ? -1.476 -15.174 15.145 1.00 85.81 94 ASN A CA 1
ATOM 777 C C . ASN A 1 94 ? -0.373 -14.167 15.517 1.00 85.81 94 ASN A C 1
ATOM 779 O O . ASN A 1 94 ? 0.105 -14.173 16.652 1.00 85.81 94 ASN A O 1
ATOM 783 N N . MET A 1 95 ? 0.030 -13.308 14.577 1.00 87.12 95 MET A N 1
ATOM 784 C CA . MET A 1 95 ? 1.048 -12.273 14.781 1.00 87.12 95 MET A CA 1
ATOM 785 C C . MET A 1 95 ? 0.475 -10.871 15.044 1.00 87.12 95 MET A C 1
ATOM 787 O O . MET A 1 95 ? 1.245 -9.919 15.175 1.00 87.12 95 MET A O 1
ATOM 791 N N . LEU A 1 96 ? -0.851 -10.722 15.148 1.00 87.50 96 LEU A N 1
ATOM 792 C CA . LEU A 1 96 ? -1.518 -9.437 15.363 1.00 87.50 96 LEU A CA 1
ATOM 793 C C . LEU A 1 96 ? -2.403 -9.485 16.611 1.00 87.50 96 LEU A C 1
ATOM 795 O O . LEU A 1 96 ? -3.401 -10.197 16.660 1.00 87.50 96 LEU A O 1
ATOM 799 N N . GLN A 1 97 ? -2.056 -8.682 17.615 1.00 87.75 97 GLN A N 1
ATOM 800 C CA . GLN A 1 97 ? -2.841 -8.535 18.840 1.00 87.75 97 GLN A CA 1
ATOM 801 C C . GLN A 1 97 ? -3.242 -7.075 19.027 1.00 87.75 97 GLN A C 1
ATOM 803 O O . GLN A 1 97 ? -2.388 -6.196 19.134 1.00 87.75 97 GLN A O 1
ATOM 808 N N . PHE A 1 98 ? -4.547 -6.819 19.082 1.00 89.00 98 PHE A N 1
ATOM 809 C CA . PHE A 1 98 ? -5.083 -5.497 19.388 1.00 89.00 98 PHE A CA 1
ATOM 810 C C . PHE A 1 98 ? -5.309 -5.334 20.888 1.00 89.00 98 PHE A C 1
ATOM 812 O O . PHE A 1 98 ? -5.780 -6.247 21.568 1.00 89.00 98 PHE A O 1
ATOM 819 N N . SER A 1 99 ? -5.025 -4.135 21.398 1.00 90.50 99 SER A N 1
ATOM 820 C CA . SER A 1 99 ? -5.564 -3.721 22.693 1.00 90.50 99 SER A CA 1
ATOM 821 C C . SER A 1 99 ? -7.096 -3.633 22.598 1.00 90.50 99 SER A C 1
ATOM 823 O O . SER A 1 99 ? -7.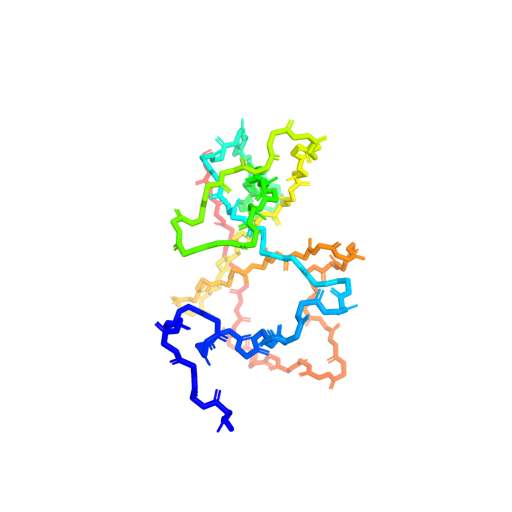590 -3.121 21.590 1.00 90.50 99 SER A O 1
ATOM 825 N N . PRO A 1 100 ? -7.858 -4.036 23.634 1.00 89.75 100 PRO A N 1
ATOM 826 C CA . PRO A 1 100 ? -9.318 -3.883 23.670 1.00 89.75 100 PRO A CA 1
ATOM 827 C C . PRO A 1 100 ? -9.818 -2.438 23.497 1.00 89.75 100 PRO A C 1
ATOM 829 O O . PRO A 1 100 ? -10.995 -2.210 23.217 1.00 89.75 100 PRO A O 1
ATOM 832 N N . GLU A 1 101 ? -8.943 -1.453 23.705 1.00 91.62 101 GLU A N 1
ATOM 833 C CA . GLU A 1 101 ? -9.251 -0.030 23.542 1.00 91.62 101 GLU A CA 1
ATOM 834 C C . GLU A 1 101 ? -9.276 0.410 22.073 1.00 91.62 101 GLU A C 1
ATOM 836 O O . GLU A 1 101 ? -9.949 1.385 21.743 1.00 91.62 101 GLU A O 1
ATOM 841 N N . VAL A 1 102 ? -8.577 -0.309 21.189 1.00 92.81 102 VAL A N 1
ATOM 842 C CA . VAL A 1 102 ? -8.513 0.017 19.763 1.00 92.81 102 VAL A CA 1
ATOM 843 C C . VAL A 1 102 ? -9.800 -0.448 19.098 1.00 92.81 102 VAL A C 1
ATOM 845 O O . VAL A 1 102 ? -10.066 -1.642 18.980 1.00 92.81 102 VAL A O 1
ATOM 848 N N . LYS A 1 103 ? -10.610 0.512 18.652 1.00 92.94 103 LYS A N 1
ATOM 849 C CA . LYS A 1 103 ? -11.907 0.259 18.017 1.00 92.94 103 LYS A CA 1
ATOM 850 C C . LYS A 1 103 ? -11.948 0.910 16.654 1.00 92.94 103 LYS A C 1
ATOM 852 O O . LYS A 1 103 ? -11.495 2.041 16.502 1.00 92.94 103 LYS A O 1
ATOM 857 N N . ARG A 1 104 ? -12.498 0.205 15.668 1.00 93.75 104 ARG A N 1
ATOM 858 C CA . ARG A 1 104 ? -12.637 0.727 14.308 1.00 93.75 104 ARG A CA 1
ATOM 859 C C . ARG A 1 104 ? -13.527 1.970 14.302 1.00 93.75 104 ARG A C 1
ATOM 861 O O . ARG A 1 104 ? -14.616 1.958 14.873 1.00 93.75 104 ARG A O 1
ATOM 868 N N . LEU A 1 105 ? -13.061 3.012 13.623 1.00 95.06 105 LEU A N 1
ATOM 869 C CA . LEU A 1 105 ? -13.769 4.267 13.412 1.00 95.06 105 LEU A CA 1
ATOM 870 C C . LEU A 1 105 ? -14.067 4.404 11.910 1.00 95.06 105 LEU A C 1
ATOM 872 O O . LEU A 1 105 ? -13.132 4.615 11.139 1.00 95.06 105 LEU A O 1
ATOM 876 N N . PRO A 1 106 ? -15.329 4.260 11.466 1.00 94.38 106 PRO A N 1
ATOM 877 C CA . PRO A 1 106 ? -15.666 4.362 10.049 1.00 94.38 106 PRO A CA 1
ATOM 878 C C . PRO A 1 106 ? -15.312 5.734 9.470 1.00 94.38 106 PRO A C 1
ATOM 880 O O . PRO A 1 106 ? -15.727 6.769 9.999 1.00 94.38 106 PRO A O 1
ATOM 883 N N . LEU A 1 107 ? -14.580 5.734 8.361 1.00 91.50 107 LEU A N 1
ATOM 884 C CA . LEU A 1 107 ? -14.316 6.916 7.551 1.00 91.50 107 LEU A CA 1
ATOM 885 C C . LEU A 1 107 ? -15.485 7.159 6.590 1.00 91.50 107 LEU A C 1
ATOM 887 O O . LEU A 1 107 ? -16.188 6.231 6.196 1.00 91.50 107 LEU A O 1
ATOM 891 N N . ARG A 1 108 ? -15.711 8.424 6.229 1.00 85.06 108 ARG A N 1
ATOM 892 C CA . ARG A 1 108 ? -16.710 8.826 5.230 1.00 85.06 108 ARG A CA 1
ATOM 893 C C . ARG A 1 108 ? -16.028 9.701 4.185 1.00 85.06 108 ARG A C 1
ATOM 895 O O . ARG A 1 108 ? -15.298 10.617 4.569 1.00 85.06 108 ARG A O 1
ATOM 902 N N . TYR A 1 109 ? -16.260 9.390 2.912 1.00 65.69 109 TYR A N 1
ATOM 903 C CA . TYR A 1 109 ? -15.755 10.112 1.741 1.00 65.69 109 TYR A CA 1
ATOM 904 C C . TYR A 1 109 ? -16.909 10.751 0.975 1.00 65.69 109 TYR A C 1
ATOM 906 O O . TYR A 1 109 ? -17.947 10.068 0.817 1.00 65.69 109 TYR A O 1
#

pLDDT: mean 87.35, std 11.03, range [55.09, 98.06]

Radius of gyration: 18.14 Å; chains: 1; bounding box: 46×25×46 Å

Secondary structure (DSSP, 8-state):
----S-HHHHHHT--TT--S----EEE-S-SEEEEETTEEEEEEEEEEBPSSTT--B-TTSPPEEEEEEEEEEETTEEEEEE-SS-----S-BTTB---TT-EEE----

Foldseek 3Di:
DPDDPQVVCVVVVPDPVPPDPDWDKDWDDWPDWDFDPLKIKTKIKIFTFDPDRVRHGPPVDDIDIWIWIWWAWPPGDIDTDTDPPPDDDDCDDPPHDDDPRTGTDRDDD

Sequence (109 aa):
MRQTNYHLFDFMDFDPTLEKDEALWKAYTPTRIEERDGDIVITIPYQKQLRQEDMAPDTTAPQQSYDLIIRAYEPNIIRLFTTMSGDEMVEVDNMLQFSPEVKRLPLRY